Protein AF-A0A714KQF1-F1 (afdb_monomer)

Nearest PDB structures (foldseek):
  8bob-assembly1_D  TM=9.592E-01  e=7.730E-13  Escherichia coli
  3u61-assembly1_E  TM=6.117E-01  e=3.566E-01  Tequatrovirus T4
  3ly5-assembly1_A  TM=5.957E-01  e=2.091E+00  Homo sapiens

Solvent-accessible surface area (backbone atoms only — not comparable to full-atom values): 6107 Å² total; per-residue (Å²): 130,74,82,42,77,48,77,42,72,60,49,62,75,66,76,59,65,70,57,38,51,50,51,37,52,44,70,77,68,56,60,92,45,55,45,84,45,80,41,53,94,52,87,66,79,57,54,57,69,62,31,49,79,67,74,70,57,89,83,84,52,68,80,77,69,50,65,50,60,67,54,36,41,53,50,47,55,72,72,42,96,66,80,75,57,67,71,57,37,35,52,60,40,60,75,73,106

Structure (mmCIF, N/CA/C/O backbone):
data_AF-A0A714KQF1-F1
#
_entry.id   AF-A0A714KQF1-F1
#
loop_
_atom_site.group_PDB
_atom_site.id
_atom_site.type_symbol
_atom_site.label_atom_id
_atom_site.label_alt_id
_atom_site.label_comp_id
_atom_site.label_asym_id
_atom_site.label_entity_id
_atom_site.label_seq_id
_atom_site.pdbx_PDB_ins_code
_atom_site.Cartn_x
_atom_site.Cartn_y
_atom_site.Cartn_z
_atom_site.occupancy
_atom_site.B_iso_or_equiv
_atom_site.auth_seq_id
_atom_site.auth_comp_id
_atom_site.auth_asym_id
_atom_site.auth_atom_id
_atom_site.pdbx_PDB_model_num
ATOM 1 N N . HIS A 1 1 ? 6.067 -8.967 23.439 1.00 76.00 1 HIS A N 1
ATOM 2 C CA . HIS A 1 1 ? 5.199 -9.542 22.386 1.00 76.00 1 HIS A CA 1
ATOM 3 C C . HIS A 1 1 ? 5.959 -9.589 21.062 1.00 76.00 1 HIS A C 1
ATOM 5 O O . HIS A 1 1 ? 6.869 -8.787 20.897 1.00 76.00 1 HIS A O 1
ATOM 11 N N . ARG A 1 2 ? 5.664 -10.536 20.155 1.00 92.94 2 ARG A N 1
ATOM 12 C CA . ARG A 1 2 ? 6.312 -10.594 18.825 1.00 92.94 2 ARG A CA 1
ATOM 13 C C . ARG A 1 2 ? 5.637 -9.601 17.865 1.00 92.94 2 ARG A C 1
ATOM 15 O O . ARG A 1 2 ? 4.421 -9.452 17.984 1.00 92.94 2 ARG A O 1
ATOM 22 N N . PRO A 1 3 ? 6.368 -8.954 16.941 1.00 95.31 3 PRO A N 1
ATOM 23 C CA . PRO A 1 3 ? 5.757 -8.095 15.926 1.00 95.31 3 PRO A CA 1
ATOM 24 C C . PRO A 1 3 ? 4.698 -8.846 15.107 1.00 95.31 3 PRO A C 1
ATOM 26 O O . PRO A 1 3 ? 4.921 -9.995 14.720 1.00 95.31 3 PRO A O 1
ATOM 29 N N . LEU A 1 4 ? 3.556 -8.205 14.860 1.00 96.31 4 LEU A N 1
ATOM 30 C CA . LEU A 1 4 ? 2.445 -8.711 14.058 1.00 96.31 4 LEU A CA 1
ATOM 31 C C . LEU A 1 4 ? 2.080 -7.680 12.990 1.00 96.31 4 LEU A C 1
ATOM 33 O O . LEU A 1 4 ? 1.811 -6.523 13.303 1.00 96.31 4 LEU A O 1
ATOM 37 N N . TYR A 1 5 ? 2.022 -8.128 11.740 1.00 96.81 5 TYR A N 1
ATOM 38 C CA . TYR A 1 5 ? 1.643 -7.301 10.601 1.00 96.81 5 TYR A CA 1
ATOM 39 C C . TYR A 1 5 ? 0.310 -7.784 10.036 1.00 96.81 5 TYR A C 1
ATOM 41 O O . TYR A 1 5 ? 0.144 -8.979 9.789 1.00 96.81 5 TYR A O 1
ATOM 49 N N . LEU A 1 6 ? -0.622 -6.859 9.809 1.00 95.75 6 LEU A N 1
ATOM 50 C CA . LEU A 1 6 ? -1.824 -7.108 9.015 1.00 95.75 6 LEU A CA 1
ATOM 51 C C . LEU A 1 6 ? -1.711 -6.319 7.721 1.00 95.75 6 LEU A C 1
ATOM 53 O O . LEU A 1 6 ? -1.617 -5.095 7.753 1.00 95.75 6 LEU A O 1
ATOM 57 N N . VAL A 1 7 ? -1.739 -7.028 6.600 1.00 97.19 7 VAL A N 1
ATOM 58 C CA . VAL A 1 7 ? -1.714 -6.423 5.271 1.00 97.19 7 VAL A CA 1
ATOM 59 C C . VAL A 1 7 ? -3.118 -6.485 4.694 1.00 97.19 7 VAL A C 1
ATOM 61 O O . VAL A 1 7 ? -3.714 -7.561 4.640 1.00 97.19 7 VAL A O 1
ATOM 64 N N . ILE A 1 8 ? -3.648 -5.336 4.286 1.00 96.56 8 ILE A N 1
ATOM 65 C CA . ILE A 1 8 ? -4.922 -5.241 3.578 1.00 96.56 8 ILE A CA 1
ATOM 66 C C . ILE A 1 8 ? -4.648 -4.660 2.203 1.00 96.56 8 ILE A C 1
ATOM 68 O O . ILE A 1 8 ? -4.205 -3.516 2.091 1.00 96.56 8 ILE A O 1
ATOM 72 N N . ASP A 1 9 ? -4.931 -5.458 1.182 1.00 96.75 9 ASP A N 1
ATOM 73 C CA . ASP A 1 9 ? -4.869 -5.028 -0.206 1.00 96.75 9 ASP A CA 1
ATOM 74 C C . ASP A 1 9 ? -6.227 -4.501 -0.687 1.00 96.75 9 ASP A C 1
ATOM 76 O O . ASP A 1 9 ? -7.268 -4.806 -0.098 1.00 96.75 9 ASP A O 1
ATOM 80 N N . ASP A 1 10 ? -6.204 -3.680 -1.735 1.00 96.06 10 ASP A N 1
ATOM 81 C CA . ASP A 1 10 ? -7.376 -3.093 -2.383 1.00 96.06 10 ASP A CA 1
ATOM 82 C C . ASP A 1 10 ? -8.382 -2.422 -1.418 1.00 96.06 10 ASP A C 1
ATOM 84 O O . ASP A 1 10 ? -9.597 -2.465 -1.616 1.00 96.06 10 ASP A O 1
ATOM 88 N N . TYR A 1 11 ? -7.894 -1.713 -0.391 1.00 96.44 11 TYR A N 1
ATOM 89 C CA . TYR A 1 11 ? -8.756 -1.117 0.647 1.00 96.44 11 TYR A CA 1
ATOM 90 C C . TYR A 1 11 ? -9.823 -0.160 0.089 1.00 96.44 11 TYR A C 1
ATOM 92 O O . TYR A 1 11 ? -10.920 -0.062 0.635 1.00 96.44 11 TYR A O 1
ATOM 100 N N . HIS A 1 12 ? -9.532 0.521 -1.021 1.00 95.38 12 HIS A N 1
ATOM 101 C CA . HIS A 1 12 ? -10.477 1.372 -1.748 1.00 95.38 12 HIS A CA 1
ATOM 102 C C . HIS A 1 12 ? -11.786 0.677 -2.174 1.00 95.38 12 HIS A C 1
ATOM 104 O O . HIS A 1 12 ? -12.763 1.372 -2.451 1.00 95.38 12 HIS A O 1
ATOM 110 N N . LEU A 1 13 ? -11.828 -0.660 -2.236 1.00 97.00 13 LEU A N 1
ATOM 111 C CA . LEU A 1 13 ? -13.050 -1.422 -2.521 1.00 97.00 13 LEU A CA 1
ATOM 112 C C . LEU A 1 13 ? -14.010 -1.471 -1.326 1.00 97.00 13 LEU A C 1
ATOM 114 O O . LEU A 1 13 ? -15.199 -1.746 -1.491 1.00 97.00 13 LEU A O 1
ATOM 118 N N . ILE A 1 14 ? -13.520 -1.191 -0.117 1.00 95.69 14 ILE A N 1
ATOM 119 C CA . ILE A 1 14 ? -14.363 -1.055 1.065 1.00 95.69 14 ILE A CA 1
ATOM 120 C C . ILE A 1 14 ? -15.073 0.291 0.974 1.00 95.69 14 ILE A C 1
ATOM 122 O O . ILE A 1 14 ? -14.466 1.341 1.149 1.00 95.69 14 ILE A O 1
ATOM 126 N N . THR A 1 15 ? -16.377 0.250 0.723 1.00 94.56 15 THR A N 1
ATOM 127 C CA . THR A 1 15 ? -17.233 1.444 0.641 1.00 94.56 15 THR A CA 1
ATOM 128 C C . THR A 1 15 ? -18.130 1.621 1.864 1.00 94.56 15 THR A C 1
ATOM 130 O O . THR A 1 15 ? -18.773 2.657 2.019 1.00 94.56 15 THR A O 1
ATOM 133 N N . ASN A 1 16 ? -18.195 0.616 2.744 1.00 96.62 16 ASN A N 1
ATOM 134 C CA . ASN A 1 16 ? -19.050 0.650 3.923 1.00 96.62 16 ASN A CA 1
ATOM 135 C C . ASN A 1 16 ? -18.437 1.555 5.015 1.00 96.62 16 ASN A C 1
ATOM 137 O O . ASN A 1 16 ? -17.400 1.195 5.585 1.00 96.62 16 ASN A O 1
ATOM 141 N N . PRO A 1 17 ? -19.092 2.673 5.384 1.00 94.25 17 PRO A N 1
ATOM 142 C CA . PRO A 1 17 ? -18.554 3.622 6.359 1.00 94.25 17 PRO A CA 1
ATOM 143 C C . PRO A 1 17 ? -18.353 3.017 7.754 1.00 94.25 17 PRO A C 1
ATOM 145 O O . PRO A 1 17 ? -17.402 3.382 8.443 1.00 94.25 17 PRO A O 1
ATOM 148 N N . VAL A 1 18 ? -19.172 2.035 8.147 1.00 97.00 18 VAL A N 1
ATOM 149 C CA . VAL A 1 18 ? -19.052 1.360 9.451 1.00 97.00 18 VAL A CA 1
ATOM 150 C C . VAL A 1 18 ? -17.716 0.624 9.568 1.00 97.00 18 VAL A C 1
ATOM 152 O O . VAL A 1 18 ? -17.106 0.605 10.637 1.00 97.00 18 VAL A O 1
ATOM 155 N N . ILE A 1 19 ? -17.215 0.061 8.464 1.00 96.12 19 ILE A N 1
ATOM 156 C CA . ILE A 1 19 ? -15.912 -0.613 8.444 1.00 96.12 19 ILE A CA 1
ATOM 157 C C . ILE A 1 19 ? -14.785 0.410 8.612 1.00 96.12 19 ILE A C 1
ATOM 159 O O . ILE A 1 19 ? -13.841 0.161 9.360 1.00 96.12 19 ILE A O 1
ATOM 163 N N . HIS A 1 20 ? -14.883 1.583 7.982 1.00 95.38 20 HIS A N 1
ATOM 164 C CA . HIS A 1 20 ? -13.896 2.649 8.174 1.00 95.38 20 HIS A CA 1
ATOM 165 C C . HIS A 1 20 ? -13.847 3.121 9.631 1.00 95.38 20 HIS A C 1
ATOM 167 O O . HIS A 1 20 ? -12.759 3.289 10.183 1.00 95.38 20 HIS A O 1
ATOM 173 N N . ASP A 1 21 ? -14.999 3.271 10.284 1.00 95.38 21 ASP A N 1
ATOM 174 C CA . ASP A 1 21 ? -15.063 3.646 11.698 1.00 95.38 21 ASP A CA 1
ATOM 175 C C . ASP A 1 21 ? -14.488 2.569 12.620 1.00 95.38 21 ASP A C 1
ATOM 177 O O . ASP A 1 21 ? -13.715 2.890 13.530 1.00 95.38 21 ASP A O 1
ATOM 181 N N . ALA A 1 22 ? -14.778 1.294 12.348 1.00 95.50 22 ALA A N 1
ATOM 182 C CA . ALA A 1 22 ? -14.186 0.173 13.069 1.00 95.50 22 ALA A CA 1
ATOM 183 C C . ALA A 1 22 ? -12.656 0.139 12.911 1.00 95.50 22 ALA A C 1
ATOM 185 O O . ALA A 1 22 ? -11.935 -0.008 13.898 1.00 95.50 22 ALA A O 1
ATOM 186 N N . MET A 1 23 ? -12.140 0.363 11.699 1.00 95.38 23 MET A N 1
ATOM 187 C CA . MET A 1 23 ? -10.697 0.419 11.444 1.00 95.38 23 MET A CA 1
ATOM 188 C C . MET A 1 23 ? -10.030 1.606 12.148 1.00 95.38 23 MET A C 1
ATOM 190 O O . MET A 1 23 ? -8.962 1.452 12.740 1.00 95.38 23 MET A O 1
ATOM 194 N N . ARG A 1 24 ? -10.668 2.784 12.164 1.00 94.62 24 ARG A N 1
ATOM 195 C CA . ARG A 1 24 ? -10.188 3.940 12.943 1.00 94.62 24 ARG A CA 1
ATOM 196 C C . ARG A 1 24 ? -10.168 3.641 14.437 1.00 94.62 24 ARG A C 1
ATOM 198 O O . ARG A 1 24 ? -9.242 4.055 15.131 1.00 94.62 24 ARG A O 1
ATOM 205 N N . PHE A 1 25 ? -11.201 2.972 14.948 1.00 94.81 25 PHE A N 1
ATOM 206 C CA . PHE A 1 25 ? -11.255 2.553 16.345 1.00 94.81 25 PHE A CA 1
ATOM 207 C C . PHE A 1 25 ? -10.116 1.585 16.665 1.00 94.81 25 PHE A C 1
ATOM 209 O O . PHE A 1 25 ? -9.408 1.801 17.646 1.00 94.81 25 PHE A O 1
ATOM 216 N N . PHE A 1 26 ? -9.899 0.583 15.815 1.00 93.88 26 PHE A N 1
ATOM 217 C CA . PHE A 1 26 ? -8.812 -0.374 15.962 1.00 93.88 26 PHE A CA 1
ATOM 218 C C . PHE A 1 26 ? -7.442 0.318 15.986 1.00 93.88 26 PHE A C 1
ATOM 220 O O . PHE A 1 26 ? -6.687 0.118 16.928 1.00 93.88 26 PHE A O 1
ATOM 227 N N . LEU A 1 27 ? -7.153 1.217 15.038 1.00 93.62 27 LEU A N 1
ATOM 228 C CA . LEU A 1 27 ? -5.877 1.947 14.984 1.00 93.62 27 LEU A CA 1
ATOM 229 C C . LEU A 1 27 ? -5.590 2.785 16.240 1.00 93.62 27 LEU A C 1
ATOM 231 O O . LEU A 1 27 ? -4.432 2.935 16.621 1.00 93.62 27 LEU A O 1
ATOM 235 N N . ARG A 1 28 ? -6.629 3.315 16.902 1.00 91.94 28 ARG A N 1
ATOM 236 C CA . ARG A 1 28 ? -6.477 4.070 18.160 1.00 91.94 28 ARG A CA 1
ATOM 237 C C . ARG A 1 28 ? -6.172 3.195 19.375 1.00 91.94 28 ARG A C 1
ATOM 239 O O . ARG A 1 28 ? -5.638 3.719 20.345 1.00 91.94 28 ARG A O 1
ATOM 246 N N . HIS A 1 29 ? -6.533 1.914 19.337 1.00 93.19 29 HIS A N 1
ATOM 247 C CA . HIS A 1 29 ? -6.431 0.993 20.476 1.00 93.19 29 HIS A CA 1
ATOM 248 C C . HIS A 1 29 ? -5.563 -0.235 20.170 1.00 93.19 29 HIS A C 1
ATOM 250 O O . HIS A 1 29 ? -5.592 -1.211 20.919 1.00 93.19 29 HIS A O 1
ATOM 256 N N . GLN A 1 30 ? -4.831 -0.222 19.055 1.00 92.56 30 GLN A N 1
ATOM 257 C CA . GLN A 1 30 ? -4.009 -1.350 18.641 1.00 92.56 30 GLN A CA 1
ATOM 258 C C . GLN A 1 30 ? -2.896 -1.622 19.668 1.00 92.56 30 GLN A C 1
ATOM 260 O O . GLN A 1 30 ? -2.374 -0.682 20.273 1.00 92.56 30 GLN A O 1
ATOM 265 N N . PRO A 1 31 ? -2.493 -2.889 19.851 1.00 93.44 31 PRO A N 1
ATOM 266 C CA . PRO A 1 31 ? -1.301 -3.222 20.621 1.00 93.44 31 PRO A CA 1
ATOM 267 C C . PRO A 1 31 ? -0.037 -2.599 20.012 1.00 93.44 31 PRO A C 1
ATOM 269 O O . PRO A 1 31 ? 0.073 -2.483 18.794 1.00 93.44 31 PRO A O 1
ATOM 272 N N . GLU A 1 32 ? 0.966 -2.296 20.837 1.00 91.81 32 GLU A N 1
ATOM 273 C CA . GLU A 1 32 ? 2.236 -1.698 20.378 1.00 91.81 32 GLU A CA 1
ATOM 274 C C . GLU A 1 32 ? 3.024 -2.589 19.406 1.00 91.81 32 GLU A C 1
ATOM 276 O O . GLU A 1 32 ? 3.819 -2.104 18.608 1.00 91.81 32 GLU A O 1
ATOM 281 N N . ASN A 1 33 ? 2.815 -3.906 19.453 1.00 95.19 33 ASN A N 1
ATOM 282 C CA . ASN A 1 33 ? 3.473 -4.861 18.565 1.00 95.19 33 ASN A CA 1
ATOM 283 C C . ASN A 1 33 ? 2.714 -5.091 17.248 1.00 95.19 33 ASN A C 1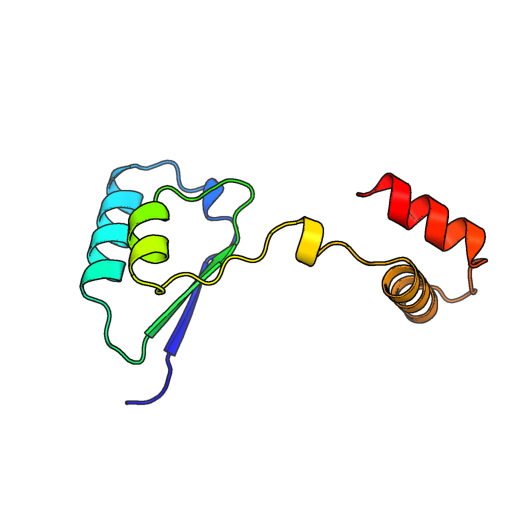
ATOM 285 O O . ASN A 1 33 ? 3.042 -6.045 16.544 1.00 95.19 33 ASN A O 1
ATOM 289 N N . PHE A 1 34 ? 1.688 -4.293 16.944 1.00 95.50 34 PHE A N 1
ATOM 290 C CA . PHE A 1 34 ? 0.889 -4.414 15.730 1.00 95.50 34 PHE A CA 1
ATOM 291 C C . PHE A 1 34 ? 1.254 -3.330 14.712 1.00 95.50 34 PHE A C 1
ATOM 293 O O . PHE A 1 34 ? 1.446 -2.167 15.055 1.00 95.50 34 PHE A O 1
ATOM 300 N N . THR A 1 35 ? 1.319 -3.694 13.435 1.00 95.62 35 THR A N 1
ATOM 301 C CA . THR A 1 35 ? 1.463 -2.742 12.331 1.00 95.62 35 THR A CA 1
ATOM 302 C C . THR A 1 35 ? 0.457 -3.067 11.235 1.00 95.62 35 THR A C 1
ATOM 304 O O . THR A 1 35 ? 0.438 -4.175 10.695 1.00 95.62 35 THR A O 1
ATOM 307 N N . LEU A 1 36 ? -0.384 -2.089 10.895 1.00 95.75 36 LEU A N 1
ATOM 308 C CA . LEU A 1 36 ? -1.294 -2.175 9.758 1.00 95.75 36 LEU A CA 1
ATOM 309 C C . LEU A 1 36 ? -0.588 -1.671 8.495 1.00 95.75 36 LEU A C 1
ATOM 311 O O . LEU A 1 36 ? -0.124 -0.534 8.460 1.00 95.75 36 LEU A O 1
ATOM 315 N N . VAL A 1 37 ? -0.569 -2.491 7.448 1.00 96.69 37 VAL A N 1
ATOM 316 C CA . VAL A 1 37 ? -0.116 -2.117 6.105 1.00 96.69 37 VAL A CA 1
ATOM 317 C C . VAL A 1 37 ? -1.336 -2.088 5.194 1.00 96.69 37 VAL A C 1
ATOM 319 O O . VAL A 1 37 ? -2.057 -3.078 5.087 1.00 96.69 37 VAL A O 1
ATOM 322 N N . VAL A 1 38 ? -1.586 -0.949 4.552 1.00 96.44 38 VAL A N 1
ATOM 323 C CA . VAL A 1 38 ? -2.743 -0.760 3.670 1.00 96.44 38 VAL A CA 1
ATOM 324 C C . VAL A 1 38 ? -2.256 -0.431 2.272 1.00 96.44 38 VAL A C 1
ATOM 326 O O . VAL A 1 38 ? -1.513 0.532 2.093 1.00 96.44 38 VAL A O 1
ATOM 329 N N . LEU A 1 39 ? -2.722 -1.194 1.288 1.00 96.81 39 LEU A N 1
ATOM 330 C CA . LEU A 1 39 ? -2.568 -0.883 -0.123 1.00 96.81 39 LEU A CA 1
ATOM 331 C C . LEU A 1 39 ? -3.917 -0.407 -0.659 1.00 96.81 39 LEU A C 1
ATOM 333 O O . LEU A 1 39 ? -4.975 -0.984 -0.390 1.00 96.81 39 LEU A O 1
ATOM 337 N N . SER A 1 40 ? -3.896 0.716 -1.365 1.00 95.31 40 SER A N 1
ATOM 338 C CA . SER A 1 40 ? -5.108 1.358 -1.851 1.00 95.31 40 SER A CA 1
ATOM 339 C C . SER A 1 40 ? -4.801 2.238 -3.053 1.00 95.31 40 SER A C 1
ATOM 341 O O . SER A 1 40 ? -3.741 2.853 -3.123 1.00 95.31 40 SER A O 1
ATOM 343 N N . ARG A 1 41 ? -5.757 2.338 -3.982 1.00 93.12 41 ARG A N 1
ATOM 344 C CA . ARG A 1 41 ? -5.666 3.236 -5.147 1.00 93.12 41 ARG A CA 1
ATOM 345 C C . ARG A 1 41 ? -6.033 4.681 -4.819 1.00 93.12 41 ARG A C 1
ATOM 347 O O . ARG A 1 41 ? -5.726 5.586 -5.584 1.00 93.12 41 ARG A O 1
ATOM 354 N N . ASN A 1 42 ? -6.726 4.894 -3.706 1.00 91.44 42 ASN A N 1
ATOM 355 C CA . ASN A 1 42 ? -7.093 6.209 -3.200 1.00 91.44 42 ASN A CA 1
ATOM 356 C C . ASN A 1 42 ? -6.744 6.323 -1.714 1.00 91.44 42 ASN A C 1
ATOM 358 O O . ASN A 1 42 ? -6.477 5.322 -1.044 1.00 91.44 42 ASN A O 1
ATOM 362 N N . LEU A 1 43 ? -6.750 7.552 -1.201 1.00 90.19 43 LEU A N 1
ATOM 363 C CA . LEU A 1 43 ? -6.454 7.808 0.201 1.00 90.19 43 LEU A CA 1
ATOM 364 C C . LEU A 1 43 ? -7.526 7.144 1.088 1.00 90.19 43 LEU A C 1
ATOM 366 O O . LEU A 1 43 ? -8.691 7.553 1.038 1.00 90.19 43 LEU A O 1
ATOM 370 N N . PRO A 1 44 ? -7.172 6.138 1.909 1.00 91.50 44 PRO A N 1
ATOM 371 C CA . PRO A 1 44 ? -8.156 5.422 2.699 1.00 91.50 44 PRO A CA 1
ATOM 372 C C . PRO A 1 44 ? -8.702 6.332 3.801 1.00 91.50 44 PRO A C 1
ATOM 374 O O . PRO A 1 44 ? -7.975 7.116 4.420 1.00 91.50 44 PRO A O 1
ATOM 377 N N . GLN A 1 45 ? -9.998 6.209 4.089 1.00 90.69 45 GLN A N 1
ATOM 378 C CA . GLN A 1 45 ? -10.682 7.038 5.081 1.00 90.69 45 GLN A CA 1
ATOM 379 C C . GLN A 1 45 ? -10.355 6.610 6.525 1.00 90.69 45 GLN A C 1
ATOM 381 O O . GLN A 1 45 ? -11.247 6.392 7.337 1.00 90.69 45 GLN A O 1
ATOM 386 N N . LEU A 1 46 ? -9.078 6.506 6.885 1.00 92.31 46 LEU A N 1
ATOM 387 C CA . LEU A 1 46 ? -8.604 6.024 8.189 1.00 92.31 46 LEU A CA 1
ATOM 388 C C . LEU A 1 46 ? -8.177 7.150 9.141 1.00 92.31 46 LEU A C 1
ATOM 390 O O . LEU A 1 46 ? -7.636 6.891 10.211 1.00 92.31 46 LEU A O 1
ATOM 394 N N . GLY A 1 47 ? -8.441 8.409 8.779 1.00 90.56 47 GLY A N 1
ATOM 395 C CA . GLY A 1 47 ? -7.994 9.559 9.569 1.00 90.56 47 GLY A CA 1
ATOM 396 C C . GLY A 1 47 ? -6.493 9.815 9.426 1.00 90.56 47 GLY A C 1
ATOM 397 O O . GLY A 1 47 ? -5.830 10.144 10.406 1.00 90.56 47 GLY A O 1
ATOM 398 N N . ILE A 1 48 ? -5.972 9.678 8.201 1.00 91.38 48 ILE A N 1
ATOM 399 C CA . ILE A 1 48 ? -4.546 9.788 7.851 1.00 91.38 48 ILE A CA 1
ATOM 400 C C . ILE A 1 48 ? -3.887 11.053 8.419 1.00 91.38 48 ILE A C 1
ATOM 402 O O . ILE A 1 48 ? -2.778 10.979 8.937 1.00 91.38 48 ILE A O 1
ATOM 406 N N . ALA A 1 49 ? -4.584 12.194 8.415 1.00 90.94 49 ALA A N 1
ATOM 407 C CA . ALA A 1 49 ? -4.071 13.439 8.989 1.00 90.94 49 ALA A CA 1
ATOM 408 C C . ALA A 1 49 ? -3.693 13.305 10.479 1.00 90.94 49 ALA A C 1
ATOM 410 O O . ALA A 1 49 ? -2.634 13.775 10.885 1.00 90.94 49 ALA A O 1
ATOM 411 N N . ASN A 1 50 ? -4.511 12.613 11.281 1.00 91.19 50 ASN A N 1
ATOM 412 C CA . ASN A 1 50 ? -4.225 12.390 12.702 1.00 91.19 50 ASN A CA 1
ATOM 413 C C . ASN A 1 50 ? -3.030 11.455 12.908 1.00 91.19 50 ASN A C 1
ATOM 415 O O . ASN A 1 50 ? -2.250 11.672 13.829 1.00 91.19 50 ASN A O 1
ATOM 419 N N . LEU A 1 51 ? -2.883 10.431 12.062 1.00 92.75 51 LEU A N 1
ATOM 420 C CA . LEU A 1 51 ? -1.728 9.530 12.111 1.00 92.75 51 LEU A CA 1
ATOM 421 C C . LEU A 1 51 ? -0.444 10.279 11.741 1.00 92.75 51 LEU A C 1
ATOM 423 O O . LEU A 1 51 ? 0.573 10.106 12.404 1.00 92.75 51 LEU A O 1
ATOM 427 N N . ARG A 1 52 ? -0.513 11.163 10.740 1.00 93.38 52 ARG A N 1
ATOM 428 C CA . ARG A 1 52 ? 0.614 11.988 10.295 1.00 93.38 52 ARG A CA 1
ATOM 429 C C . ARG A 1 52 ? 1.089 12.959 11.373 1.00 93.38 52 ARG A C 1
ATOM 431 O O . ARG A 1 52 ? 2.275 13.013 11.642 1.00 93.38 52 ARG A O 1
ATOM 438 N N . VAL A 1 53 ? 0.177 13.682 12.029 1.00 94.31 53 VAL A N 1
ATOM 439 C CA . VAL A 1 53 ? 0.526 14.627 13.115 1.00 94.31 53 VAL A CA 1
ATOM 440 C C . VAL A 1 53 ? 1.157 13.923 14.325 1.00 94.31 53 VAL A C 1
ATOM 442 O O . VAL A 1 53 ? 1.851 14.555 15.113 1.00 94.31 53 VAL A O 1
ATOM 445 N N . ARG A 1 54 ? 0.910 12.620 14.487 1.00 91.81 54 ARG A N 1
ATOM 446 C CA . ARG A 1 54 ? 1.457 11.802 15.577 1.00 91.81 54 ARG A CA 1
ATOM 447 C C . ARG A 1 54 ? 2.717 11.025 15.188 1.00 91.81 54 ARG A C 1
ATOM 449 O O . ARG A 1 54 ? 3.145 10.194 15.980 1.00 91.81 54 ARG A O 1
ATOM 456 N N . ASP A 1 55 ? 3.251 11.226 13.983 1.00 92.69 55 ASP A N 1
ATOM 457 C CA . ASP A 1 55 ? 4.353 10.432 13.420 1.00 92.69 55 ASP A CA 1
ATOM 458 C C . ASP A 1 55 ? 4.078 8.909 13.414 1.00 92.69 55 ASP A C 1
ATOM 460 O O . ASP A 1 55 ? 4.980 8.081 13.499 1.00 92.69 55 ASP A O 1
ATOM 464 N N . GLN A 1 56 ? 2.802 8.520 13.289 1.00 93.19 56 GLN A N 1
ATOM 465 C CA . GLN A 1 56 ? 2.331 7.124 13.244 1.00 93.19 56 GLN A CA 1
ATOM 466 C C . GLN A 1 56 ? 1.991 6.661 11.819 1.00 93.19 56 GLN A C 1
ATOM 468 O O . GLN A 1 56 ? 1.246 5.697 11.631 1.00 93.19 56 GLN A O 1
ATOM 473 N N . LEU A 1 57 ? 2.481 7.372 10.804 1.00 94.62 57 LEU A N 1
ATOM 474 C CA . LEU A 1 57 ? 2.184 7.114 9.401 1.00 94.62 57 LEU A CA 1
ATOM 475 C C . LEU A 1 57 ? 3.474 7.049 8.591 1.00 94.62 57 LEU A C 1
ATOM 477 O O . LEU A 1 57 ? 4.211 8.028 8.518 1.00 94.62 57 LEU A O 1
ATOM 481 N N . LEU A 1 58 ? 3.671 5.926 7.906 1.00 94.81 58 LEU A N 1
ATOM 482 C CA . LEU A 1 58 ? 4.563 5.838 6.759 1.00 94.81 58 LEU A CA 1
ATOM 483 C C . LEU A 1 58 ? 3.701 5.779 5.499 1.00 94.81 58 LEU A C 1
ATOM 485 O O . LEU A 1 58 ? 2.885 4.872 5.348 1.00 94.81 58 LEU A O 1
ATOM 489 N N . GLU A 1 59 ? 3.875 6.750 4.610 1.00 93.19 59 GLU A N 1
ATOM 490 C CA . GLU A 1 59 ? 3.177 6.817 3.329 1.00 93.19 59 GLU A CA 1
ATOM 491 C C . GLU A 1 59 ? 4.187 6.606 2.202 1.00 93.19 59 GLU A C 1
ATOM 493 O O . GLU A 1 59 ? 5.239 7.245 2.179 1.00 93.19 59 GLU A O 1
ATOM 498 N N . ILE A 1 60 ? 3.873 5.682 1.294 1.00 94.06 60 ILE A N 1
ATOM 499 C CA . ILE A 1 60 ? 4.667 5.414 0.097 1.00 94.06 60 ILE A CA 1
ATOM 500 C C . ILE A 1 60 ? 3.759 5.688 -1.098 1.00 94.06 60 ILE A C 1
ATOM 502 O O . ILE A 1 60 ? 2.823 4.933 -1.363 1.00 94.06 60 ILE A O 1
ATOM 506 N N . GLY A 1 61 ? 4.004 6.810 -1.771 1.00 91.38 61 GLY A N 1
ATOM 507 C CA . GLY A 1 61 ? 3.224 7.237 -2.929 1.00 91.38 61 GLY A CA 1
ATOM 508 C C . GLY A 1 61 ? 3.645 6.537 -4.223 1.00 91.38 61 GLY A C 1
ATOM 509 O O . GLY A 1 61 ? 4.710 5.924 -4.302 1.00 91.38 61 GLY A O 1
ATOM 510 N N . SER A 1 62 ? 2.838 6.695 -5.275 1.00 88.50 62 SER A N 1
ATOM 511 C CA . SER A 1 62 ? 3.125 6.142 -6.608 1.00 88.50 62 SER A CA 1
ATOM 512 C C . SER A 1 62 ? 4.479 6.592 -7.156 1.00 88.50 62 SER A C 1
ATOM 514 O O . SER A 1 62 ? 5.205 5.772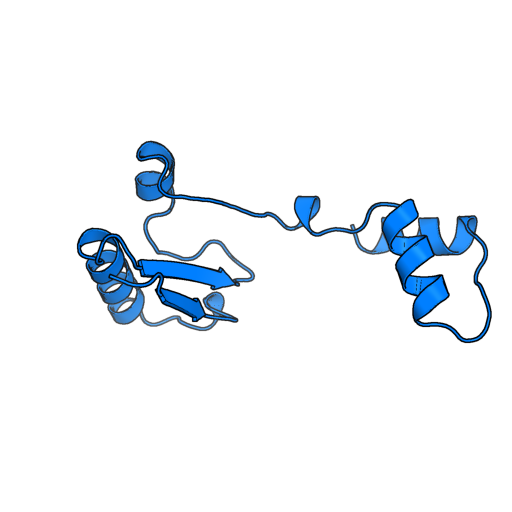 -7.694 1.00 88.50 62 SER A O 1
ATOM 516 N N . GLN A 1 63 ? 4.869 7.851 -6.942 1.00 88.81 63 GLN A N 1
ATOM 517 C CA . GLN A 1 63 ? 6.170 8.379 -7.374 1.00 88.81 63 GLN A CA 1
ATOM 518 C C . GLN A 1 63 ? 7.366 7.683 -6.709 1.00 88.81 63 GLN A C 1
ATOM 520 O O . GLN A 1 63 ? 8.425 7.590 -7.313 1.00 88.81 63 GLN A O 1
ATOM 525 N N . GLN A 1 64 ? 7.210 7.197 -5.473 1.00 91.06 64 GLN A N 1
ATOM 526 C CA . GLN A 1 64 ? 8.262 6.452 -4.770 1.00 91.06 64 GLN A CA 1
ATOM 527 C C . GLN A 1 64 ? 8.310 4.978 -5.191 1.00 91.06 64 GLN A C 1
ATOM 529 O O . GLN A 1 64 ? 9.324 4.321 -4.978 1.00 91.06 64 GLN A O 1
ATOM 534 N N . LEU A 1 65 ? 7.205 4.454 -5.733 1.00 90.06 65 LEU A N 1
ATOM 535 C CA . LEU A 1 65 ? 7.102 3.089 -6.258 1.00 90.06 65 LEU A CA 1
ATOM 536 C C . LEU A 1 65 ? 7.437 3.006 -7.750 1.00 90.06 65 LEU A C 1
ATOM 538 O O . LEU A 1 65 ? 7.770 1.926 -8.235 1.00 90.06 65 LEU A O 1
ATOM 542 N N . ALA A 1 66 ? 7.298 4.117 -8.473 1.00 91.50 66 ALA A N 1
ATOM 543 C CA . ALA A 1 66 ? 7.624 4.211 -9.880 1.00 91.50 66 ALA A CA 1
ATOM 544 C C . ALA A 1 66 ? 9.105 3.900 -10.073 1.00 91.50 66 ALA A C 1
ATOM 546 O O . ALA A 1 66 ? 9.964 4.418 -9.356 1.00 91.50 66 ALA A O 1
ATOM 547 N N . PHE A 1 67 ? 9.393 3.044 -11.047 1.00 93.88 67 PHE A N 1
ATOM 548 C CA . PHE A 1 67 ? 10.769 2.745 -11.393 1.00 93.88 67 PHE A CA 1
ATOM 549 C C . PHE A 1 67 ? 11.454 4.001 -11.908 1.00 93.88 67 PHE A C 1
ATOM 551 O O . PHE A 1 67 ? 10.882 4.777 -12.670 1.00 93.88 67 PHE A O 1
ATOM 558 N N . 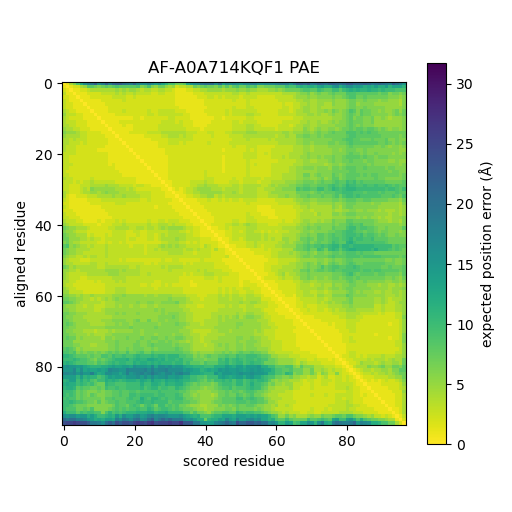ASN A 1 68 ? 12.713 4.168 -11.531 1.00 93.44 68 ASN A N 1
ATOM 559 C CA . ASN A 1 68 ? 13.601 5.033 -12.285 1.00 93.44 68 ASN A CA 1
ATOM 560 C C . ASN A 1 68 ? 14.120 4.309 -13.541 1.00 93.44 68 ASN A C 1
ATOM 562 O O . ASN A 1 68 ? 14.026 3.089 -13.680 1.00 93.44 68 ASN A O 1
ATOM 566 N N . HIS A 1 69 ? 14.746 5.065 -14.440 1.00 93.88 69 HIS A N 1
ATOM 567 C CA . HIS A 1 69 ? 15.349 4.560 -15.675 1.00 93.88 69 HIS A CA 1
ATOM 568 C C . HIS A 1 69 ? 16.235 3.317 -15.494 1.00 93.88 69 HIS A C 1
ATOM 570 O O . HIS A 1 69 ? 16.196 2.386 -16.301 1.00 93.88 69 HIS A O 1
ATOM 576 N N . GLN A 1 70 ? 17.039 3.287 -14.430 1.00 93.69 70 GLN A N 1
ATOM 577 C CA . GLN A 1 70 ? 17.930 2.169 -14.149 1.00 93.69 70 GLN A CA 1
ATOM 578 C C . GLN A 1 70 ? 17.146 0.941 -13.669 1.00 93.69 70 GLN A C 1
ATOM 580 O O . GLN A 1 70 ? 17.425 -0.170 -14.117 1.00 93.69 70 GLN A O 1
ATOM 585 N N . GLU A 1 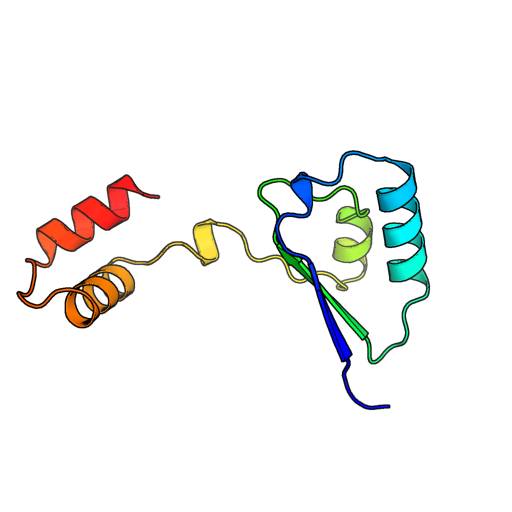71 ? 16.165 1.122 -12.786 1.00 94.44 71 GLU A N 1
ATOM 586 C CA . GLU A 1 71 ? 15.284 0.049 -12.305 1.00 94.44 71 GLU A CA 1
ATOM 587 C C . GLU A 1 71 ? 14.442 -0.538 -13.439 1.00 94.44 71 GLU A C 1
ATOM 589 O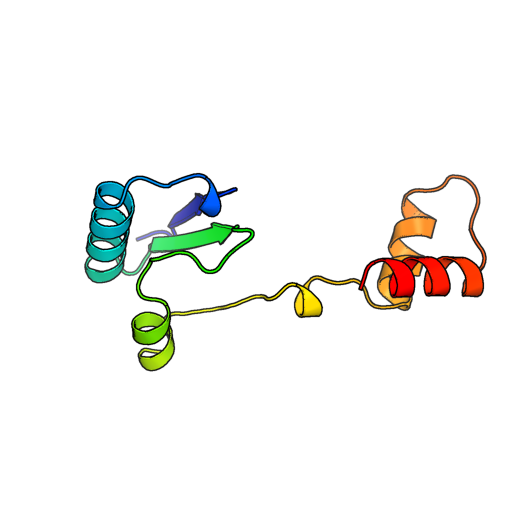 O . GLU A 1 71 ? 14.339 -1.760 -13.547 1.00 94.44 71 GLU A O 1
ATOM 594 N N . ALA A 1 72 ? 13.927 0.307 -14.337 1.00 94.25 72 ALA A N 1
ATOM 595 C CA . ALA A 1 72 ? 13.221 -0.122 -15.538 1.00 94.25 72 ALA A CA 1
ATOM 596 C C . ALA A 1 72 ? 14.122 -0.982 -16.432 1.00 94.25 72 ALA A C 1
ATOM 598 O O . ALA A 1 72 ? 13.744 -2.099 -16.793 1.00 94.25 72 ALA A O 1
ATOM 599 N N . LYS A 1 73 ? 15.356 -0.534 -16.705 1.00 93.88 73 LYS A N 1
ATOM 600 C CA . LYS A 1 73 ? 16.312 -1.320 -17.499 1.00 93.88 73 LYS A CA 1
ATOM 601 C C . LYS A 1 73 ? 16.603 -2.674 -16.853 1.00 93.88 73 LYS A C 1
ATOM 603 O O . LYS A 1 73 ? 16.547 -3.703 -17.522 1.00 93.88 73 LYS A O 1
ATOM 608 N N . GLN A 1 74 ? 16.851 -2.685 -15.542 1.00 93.88 74 GLN A N 1
ATOM 609 C CA . GLN A 1 74 ? 17.087 -3.916 -14.784 1.00 93.88 74 GLN A CA 1
ATOM 610 C C . GLN A 1 74 ? 15.873 -4.852 -14.791 1.00 93.88 74 GLN A C 1
ATOM 612 O O . GLN A 1 74 ? 16.040 -6.072 -14.843 1.00 93.88 74 GLN A O 1
ATOM 617 N N . PHE A 1 75 ? 14.659 -4.308 -14.730 1.00 93.38 75 PHE A N 1
ATOM 618 C CA . PHE A 1 75 ? 13.429 -5.084 -14.815 1.00 93.38 75 PHE A CA 1
ATOM 619 C C . PHE A 1 75 ? 13.313 -5.791 -16.166 1.00 93.38 75 PHE A C 1
ATOM 621 O O . PHE A 1 75 ? 13.111 -7.007 -16.198 1.00 93.38 75 PHE A O 1
ATOM 628 N N . PHE A 1 76 ? 13.497 -5.064 -17.271 1.00 94.12 76 PHE A N 1
ATOM 629 C CA . PHE A 1 76 ? 13.405 -5.645 -18.609 1.00 94.12 76 PHE A CA 1
ATOM 630 C C . PHE A 1 76 ? 14.506 -6.673 -18.874 1.00 94.12 76 PHE A C 1
ATOM 632 O O . PHE A 1 76 ? 14.195 -7.760 -19.356 1.00 94.12 76 PHE A O 1
ATOM 639 N N . ASP A 1 77 ? 15.747 -6.404 -18.464 1.00 93.00 77 ASP A N 1
ATOM 640 C CA . ASP A 1 77 ? 16.869 -7.342 -18.625 1.00 93.00 77 ASP A CA 1
ATOM 641 C C . ASP A 1 77 ? 16.653 -8.672 -17.891 1.00 93.00 77 ASP A C 1
ATOM 643 O O . ASP A 1 77 ? 17.152 -9.711 -18.31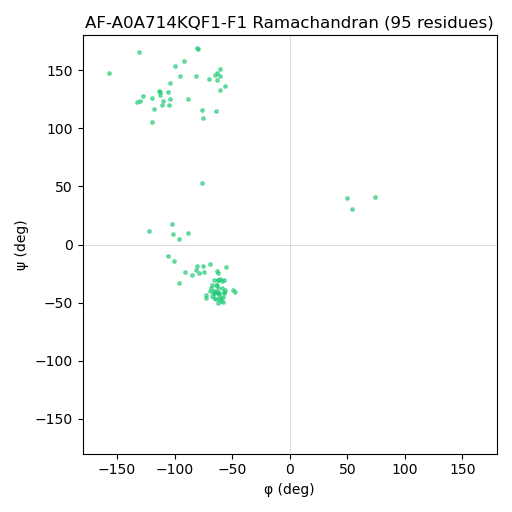5 1.00 93.00 77 ASP A O 1
ATOM 647 N N . ARG A 1 78 ? 15.904 -8.659 -16.781 1.00 93.44 78 ARG A N 1
ATOM 648 C CA . ARG A 1 78 ? 15.562 -9.876 -16.027 1.00 93.44 78 ARG A CA 1
ATOM 649 C C . ARG A 1 78 ? 14.337 -10.603 -16.573 1.00 93.44 78 ARG A C 1
ATOM 651 O O . ARG A 1 78 ? 14.181 -11.797 -16.320 1.00 93.44 78 ARG A O 1
ATOM 658 N N . ARG A 1 79 ? 13.422 -9.888 -17.231 1.00 92.75 79 ARG A N 1
ATOM 659 C CA . ARG A 1 79 ? 12.115 -10.415 -17.656 1.00 92.75 79 ARG A CA 1
ATOM 660 C C . ARG A 1 79 ? 12.125 -10.897 -19.104 1.00 92.75 79 ARG A C 1
ATOM 662 O O . ARG A 1 79 ? 11.388 -11.828 -19.425 1.00 92.75 79 ARG A O 1
ATOM 669 N N . LEU A 1 80 ? 12.914 -10.251 -19.958 1.00 92.19 80 LEU A N 1
ATOM 670 C CA . LEU A 1 80 ? 12.999 -10.534 -21.383 1.00 92.19 80 LEU A CA 1
ATOM 671 C C . LEU A 1 80 ? 14.165 -11.477 -21.680 1.00 92.19 80 LEU A C 1
ATOM 673 O O . LEU A 1 80 ? 15.218 -11.428 -21.055 1.00 92.19 80 LEU A O 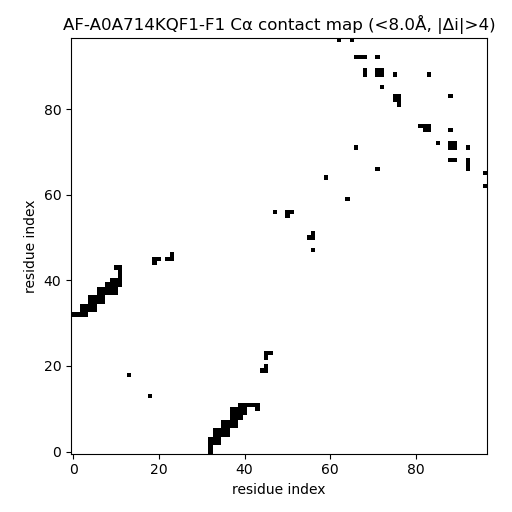1
ATOM 677 N N . SER A 1 81 ? 13.965 -12.344 -22.666 1.00 89.06 81 SER A N 1
ATOM 678 C CA . SER A 1 81 ? 14.988 -13.264 -23.171 1.00 89.06 81 SER A CA 1
ATOM 679 C C . SER A 1 81 ? 15.978 -12.586 -24.122 1.00 89.06 81 SER A C 1
ATOM 681 O O . SER A 1 81 ? 17.109 -13.046 -24.249 1.00 89.06 81 SER A O 1
ATOM 683 N N . SER A 1 82 ? 15.564 -11.492 -24.768 1.00 88.94 82 SER A N 1
ATOM 684 C CA . SER A 1 82 ? 16.427 -10.601 -25.543 1.00 88.94 82 SER A CA 1
ATOM 685 C C . SER A 1 82 ? 16.491 -9.238 -24.851 1.00 88.94 82 SER A C 1
ATOM 687 O O . SER A 1 82 ? 15.428 -8.705 -24.521 1.00 88.94 82 SER A O 1
ATOM 689 N N . PRO A 1 83 ? 17.685 -8.654 -24.650 1.00 86.25 83 PRO A N 1
ATOM 690 C CA . PRO A 1 83 ? 17.813 -7.308 -24.105 1.00 86.25 83 PRO A CA 1
ATOM 691 C C . PRO A 1 83 ? 17.122 -6.283 -25.005 1.00 86.25 83 PRO A C 1
ATOM 693 O O . PRO A 1 83 ? 17.163 -6.411 -26.231 1.00 86.25 83 PRO A O 1
ATOM 696 N N . ILE A 1 84 ? 16.534 -5.259 -24.390 1.00 91.69 84 ILE A N 1
ATOM 697 C CA . ILE A 1 84 ? 16.078 -4.053 -25.089 1.00 91.69 84 ILE A CA 1
ATOM 698 C C . ILE A 1 84 ? 17.096 -2.931 -24.914 1.00 91.69 84 ILE A C 1
ATOM 700 O O . ILE A 1 84 ? 17.833 -2.877 -23.919 1.00 91.69 84 ILE A O 1
ATOM 704 N N . GLU A 1 85 ? 17.121 -2.019 -25.879 1.00 93.19 85 GLU A N 1
ATOM 705 C CA .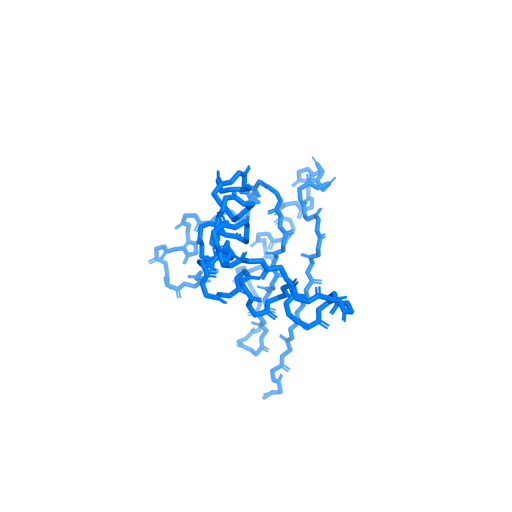 GLU A 1 85 ? 17.994 -0.854 -25.831 1.00 93.19 85 GLU A CA 1
ATOM 706 C C . GLU A 1 85 ? 17.616 0.066 -24.666 1.00 93.19 85 GLU A C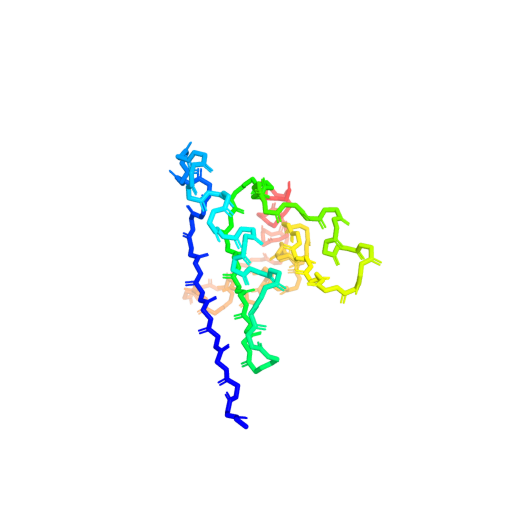 1
ATOM 708 O O . GLU A 1 85 ? 16.444 0.236 -24.323 1.00 93.19 85 GLU A O 1
ATOM 713 N N . ALA A 1 86 ? 18.618 0.706 -24.058 1.00 89.88 86 ALA A N 1
ATOM 714 C CA . ALA A 1 86 ? 18.392 1.579 -22.906 1.00 89.88 86 ALA A CA 1
ATOM 715 C C . ALA A 1 86 ? 17.424 2.729 -23.235 1.00 89.88 86 ALA A C 1
ATOM 717 O O . ALA A 1 86 ? 16.565 3.055 -22.426 1.00 89.88 86 ALA A O 1
ATOM 718 N N . ALA A 1 87 ? 17.511 3.286 -24.447 1.00 92.50 87 ALA A N 1
ATOM 719 C CA . ALA A 1 87 ? 16.610 4.341 -24.902 1.00 92.50 87 ALA A CA 1
ATOM 720 C C . ALA A 1 87 ? 15.145 3.880 -24.999 1.00 92.50 87 ALA A C 1
ATOM 722 O O . ALA A 1 87 ? 14.238 4.661 -24.723 1.00 92.50 87 ALA A O 1
ATOM 723 N N . GLU A 1 88 ? 14.904 2.621 -25.370 1.00 92.19 88 GLU A N 1
ATOM 724 C CA . GLU A 1 88 ? 13.556 2.052 -25.435 1.00 92.19 88 GLU A CA 1
ATOM 725 C C . GLU A 1 88 ? 13.002 1.811 -24.029 1.00 92.19 88 GLU A C 1
ATOM 727 O O . GLU A 1 88 ? 11.896 2.250 -23.721 1.00 92.19 88 GLU A O 1
ATOM 732 N N . SER A 1 89 ? 13.815 1.228 -23.141 1.00 91.94 89 SER A N 1
ATOM 733 C CA . SER A 1 89 ? 13.462 1.072 -21.726 1.00 91.94 89 SER A CA 1
ATOM 734 C C . SER A 1 89 ? 13.139 2.408 -21.059 1.00 91.94 89 SER A C 1
ATOM 736 O O . SER A 1 89 ? 12.215 2.465 -20.251 1.00 91.94 89 SER A O 1
ATOM 738 N N . SER A 1 90 ? 13.899 3.465 -21.362 1.00 91.75 90 SER A N 1
ATOM 739 C CA . SER A 1 90 ? 13.656 4.790 -20.795 1.00 91.75 90 SER A CA 1
ATOM 740 C C . SER A 1 90 ? 12.331 5.372 -21.256 1.00 91.75 90 SER A C 1
ATOM 742 O O . SER A 1 90 ? 11.536 5.792 -20.427 1.00 91.75 90 SER A O 1
ATOM 744 N N . ARG A 1 91 ? 12.040 5.296 -22.559 1.00 92.62 91 ARG A N 1
ATOM 745 C CA . ARG A 1 91 ? 10.757 5.756 -23.102 1.00 92.62 91 ARG A CA 1
ATOM 746 C C . ARG A 1 91 ? 9.569 5.043 -22.458 1.00 92.62 91 ARG A C 1
ATOM 748 O O . ARG A 1 91 ? 8.620 5.698 -22.057 1.00 92.62 91 ARG A O 1
ATOM 755 N N . MET A 1 92 ? 9.642 3.719 -22.303 1.00 89.38 92 MET A N 1
ATOM 756 C CA . MET A 1 92 ? 8.580 2.958 -21.633 1.00 89.38 92 MET A CA 1
ATOM 757 C C . MET A 1 92 ? 8.446 3.310 -20.146 1.00 89.38 92 MET A C 1
ATOM 759 O O . MET A 1 92 ? 7.354 3.212 -19.598 1.00 89.38 92 MET A O 1
ATOM 763 N N . CYS A 1 93 ? 9.544 3.686 -19.486 1.00 91.06 93 CYS A N 1
ATOM 764 C CA . CYS A 1 93 ? 9.521 4.158 -18.104 1.00 91.06 93 CYS A CA 1
ATOM 765 C C . CYS A 1 93 ? 8.796 5.507 -17.991 1.00 91.06 93 CYS A C 1
ATOM 767 O O . CYS A 1 93 ? 7.957 5.671 -17.109 1.00 91.06 93 CYS A O 1
ATOM 769 N N . ASP A 1 94 ? 9.086 6.435 -18.906 1.00 90.25 94 ASP A N 1
ATOM 770 C CA . ASP A 1 94 ? 8.466 7.762 -18.954 1.00 90.25 94 ASP A CA 1
ATOM 771 C C . ASP A 1 94 ? 6.968 7.694 -19.308 1.00 90.25 94 ASP A C 1
ATOM 773 O O . ASP A 1 94 ? 6.176 8.460 -18.769 1.00 90.25 94 ASP A O 1
ATOM 777 N N . ASP A 1 95 ? 6.558 6.749 -20.164 1.00 85.25 95 ASP A N 1
ATOM 778 C CA . ASP A 1 95 ? 5.158 6.571 -20.588 1.00 85.25 95 ASP A CA 1
ATOM 779 C C . ASP A 1 95 ? 4.228 6.048 -19.466 1.00 85.25 95 ASP A C 1
ATOM 781 O O . ASP A 1 95 ? 3.003 6.117 -19.591 1.00 85.25 95 ASP A O 1
ATOM 785 N N . VAL A 1 96 ? 4.787 5.489 -18.385 1.00 73.19 96 VAL A N 1
ATOM 786 C CA . VAL A 1 96 ? 4.041 4.900 -17.251 1.00 73.19 96 VAL A CA 1
ATOM 787 C C . VAL A 1 96 ? 3.967 5.851 -16.043 1.00 73.19 96 VAL A C 1
ATOM 789 O O . VAL A 1 96 ? 3.166 5.608 -15.135 1.00 73.19 96 VAL A O 1
ATOM 792 N N . ALA A 1 97 ? 4.789 6.906 -16.023 1.00 57.16 97 ALA A N 1
ATOM 793 C CA . ALA A 1 97 ? 4.954 7.826 -14.894 1.00 57.16 97 ALA A CA 1
ATOM 794 C C . ALA A 1 97 ? 3.846 8.890 -14.770 1.00 57.16 97 ALA A C 1
ATOM 796 O O . ALA A 1 97 ? 3.356 9.398 -15.803 1.00 57.16 97 ALA A O 1
#

Organism: Salmonella enterica (NCBI:txid28901)

Secondary structure (DSSP, 8-state):
---EEEEE--GGG---HHHHHHHHHHHHH--TTEEEEE--SS--SS-HHHHHHTT------HHHHSPPHHHHHHHHHHH-SSPPPHHHHHHHHHTT-

Mean predicted aligned error: 4.93 Å

pLDDT: mean 92.55, std 5.09, range [57.16, 97.19]

Sequence (97 aa):
HRPLYLVIDDYHLITNPVIHDAMRFFLRHQPENFTLVVLSRNLPQLGIANLRVRDQLLEIGSQQLAFNHQEAKQFFDRRLSSPIEAAESSRMCDDVA

Foldseek 3Di:
DAADEDEDEALVVPPDVVVLVVLLVCVVVPDPSYDYHYHHPDDRSNPVVVCVVVVNDDDQDPVNVQDDLVRQQVVCVVVDPDHDDSVVSRVVSVVVD

Radius of gyration: 18.64 Å; Cα contacts (8 Å, |Δi|>4): 74; chains: 1; bounding box: 37×28×48 Å